Protein AF-A0A418IPG8-F1 (afdb_monomer)

pLDDT: mean 95.42, std 4.61, range [62.59, 98.31]

Organism: Staphylococcus xylosus (NCBI:txid1288)

Nearest PDB structures (foldseek):
  8uu4-assembly1_h  TM=6.021E-01  e=2.772E-01  Listeria innocua
  8rdw-assembly1_BQ  TM=5.382E-01  e=2.772E-01  Psychrobacter urativorans
  3dfe-assembly2_C  TM=5.120E-01  e=2.772E-01  Trichormus variabilis ATCC 29413
  4v7e-assembly1_BW  TM=6.961E-01  e=1.520E+00  Triticum aestivum
  6yef-assembly1_h  TM=5.427E-01  e=4.996E-01  Staphylococcus aureus subsp. aureus NCTC 8325

Sequence (64 aa):
MELVELMKQKVSDGEHQINVNSSELKRLDKLVNSGYLTNYDEVMSFNDGTYDVVFYPTERFKEL

Radius of gyration: 11.01 Å; Cα contacts (8 Å, |Δi|>4): 84; chains: 1; bounding box: 26×23×29 Å

Secondary structure (DSSP, 8-state):
--HHHHHHHHHHTT--EEEEEHHHHHHHHHHHHTTSEEEEEEEEE-TTSEEEEEEEE-GGGGG-

Solvent-accessible surface area (backbone atoms only — not comparable to full-atom values): 3702 Å² total; per-residue (Å²): 133,57,70,68,60,54,50,52,50,31,51,74,73,76,38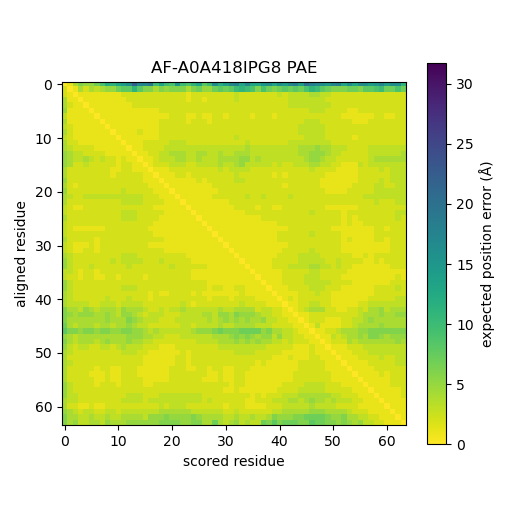,51,68,49,78,37,40,70,70,49,48,58,48,49,54,50,34,28,77,70,56,27,19,78,48,68,45,81,78,44,80,47,9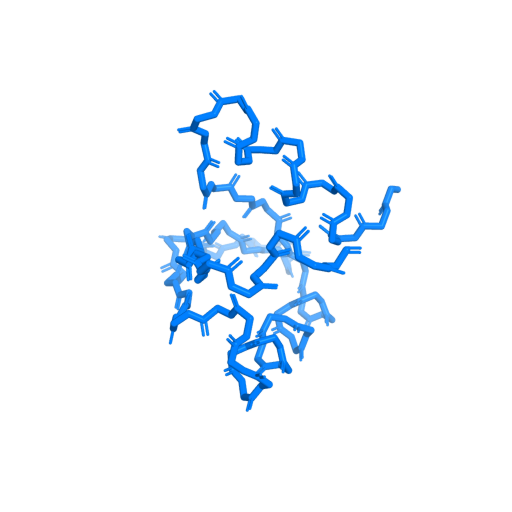8,85,56,37,30,36,30,40,52,41,74,36,83,59,40,78,76,112

Mean predicted aligned error: 2.41 Å

Foldseek 3Di:
DDPLVVCVVCVVVVHQKDKDAPVVVVVQVVCCVVQQWVHKDFPDADPVRITIIGTHGDPCSVVD

Structure (mmCIF, N/CA/C/O backbone):
data_AF-A0A418IPG8-F1
#
_entry.id   AF-A0A418IPG8-F1
#
loop_
_atom_site.group_PDB
_atom_site.id
_atom_site.type_symbol
_atom_site.label_atom_id
_atom_site.label_alt_id
_atom_site.label_comp_id
_atom_site.label_asym_id
_atom_site.label_entity_id
_atom_site.label_seq_id
_atom_site.pdbx_PDB_ins_code
_atom_site.Cartn_x
_atom_site.Cartn_y
_atom_site.Cartn_z
_atom_site.occupancy
_atom_site.B_iso_or_equiv
_atom_site.auth_seq_id
_atom_site.auth_comp_id
_atom_site.auth_asym_id
_atom_site.auth_atom_id
_atom_site.pdbx_PDB_model_num
ATOM 1 N N . MET A 1 1 ? 12.986 2.316 6.244 1.00 62.59 1 MET A N 1
ATOM 2 C CA . MET A 1 1 ? 11.687 2.711 6.824 1.00 62.59 1 MET A CA 1
ATOM 3 C C . MET A 1 1 ? 10.697 1.614 6.479 1.00 62.59 1 MET A C 1
ATOM 5 O O . MET A 1 1 ? 10.833 1.045 5.405 1.00 62.59 1 MET A O 1
ATOM 9 N N . GLU A 1 2 ? 9.800 1.236 7.383 1.00 90.06 2 GLU A N 1
ATOM 10 C CA . GLU A 1 2 ? 8.809 0.196 7.089 1.00 90.06 2 GLU A CA 1
ATOM 11 C C . GLU A 1 2 ? 7.698 0.759 6.186 1.00 90.06 2 GLU A C 1
ATOM 13 O O . GLU A 1 2 ? 7.275 1.893 6.392 1.00 90.06 2 GLU A O 1
ATOM 18 N N . LEU A 1 3 ? 7.220 -0.021 5.205 1.00 93.88 3 LEU A N 1
ATOM 19 C CA . LEU A 1 3 ? 6.191 0.394 4.235 1.00 93.88 3 LEU A CA 1
ATOM 20 C C . LEU A 1 3 ? 4.977 1.070 4.896 1.00 93.88 3 LEU A C 1
ATOM 22 O O . LEU A 1 3 ? 4.530 2.116 4.443 1.00 93.88 3 LEU A O 1
ATOM 26 N N . VAL A 1 4 ? 4.461 0.485 5.981 1.00 95.06 4 VAL A N 1
ATOM 27 C CA . VAL A 1 4 ? 3.273 0.998 6.682 1.00 95.06 4 VAL A CA 1
ATOM 28 C C . VAL A 1 4 ? 3.541 2.365 7.312 1.00 95.06 4 VAL A C 1
ATOM 30 O O . VAL A 1 4 ? 2.702 3.252 7.207 1.00 95.06 4 VAL A O 1
ATOM 33 N N . GLU A 1 5 ? 4.719 2.570 7.901 1.00 95.31 5 GLU A N 1
ATOM 34 C CA . GLU A 1 5 ? 5.101 3.861 8.485 1.00 95.31 5 GLU A CA 1
ATOM 35 C C . GLU A 1 5 ? 5.237 4.946 7.410 1.00 95.31 5 GLU A C 1
ATOM 37 O O . GLU A 1 5 ? 4.743 6.058 7.590 1.00 95.31 5 GLU A O 1
ATOM 42 N N . LEU A 1 6 ? 5.808 4.606 6.248 1.00 95.44 6 LEU A N 1
ATOM 43 C CA . LEU A 1 6 ? 5.855 5.517 5.101 1.00 95.44 6 LEU A CA 1
ATOM 44 C C . LEU A 1 6 ? 4.444 5.882 4.614 1.00 95.44 6 LEU A C 1
ATOM 46 O O . LEU A 1 6 ? 4.156 7.050 4.363 1.00 95.44 6 LEU A O 1
ATOM 50 N N . MET A 1 7 ? 3.551 4.897 4.503 1.00 96.69 7 MET A N 1
ATOM 51 C CA . MET A 1 7 ? 2.163 5.127 4.096 1.00 96.69 7 MET A CA 1
ATOM 52 C C . MET A 1 7 ? 1.413 6.020 5.090 1.00 96.69 7 MET A C 1
ATOM 54 O O . MET A 1 7 ? 0.707 6.930 4.665 1.00 96.69 7 MET A O 1
ATOM 58 N N . LYS A 1 8 ? 1.580 5.806 6.402 1.00 96.12 8 LYS A N 1
ATOM 59 C CA . LYS A 1 8 ? 0.990 6.672 7.438 1.00 96.12 8 LYS A CA 1
ATOM 60 C C . LYS A 1 8 ? 1.489 8.103 7.329 1.00 96.12 8 LYS A C 1
ATOM 62 O O . LYS A 1 8 ? 0.685 9.028 7.421 1.00 96.12 8 LYS A O 1
ATOM 67 N N . GLN A 1 9 ? 2.794 8.277 7.117 1.00 95.62 9 GLN A N 1
ATOM 68 C CA . GLN A 1 9 ? 3.373 9.596 6.910 1.00 95.62 9 GLN A CA 1
ATOM 69 C C . GLN A 1 9 ? 2.726 10.280 5.700 1.00 95.62 9 GLN A C 1
ATOM 71 O O . GLN A 1 9 ? 2.213 11.384 5.837 1.00 95.62 9 GLN A O 1
ATOM 76 N N . LYS A 1 10 ? 2.651 9.594 4.553 1.00 95.94 10 LYS A N 1
ATOM 77 C CA . LYS A 1 10 ? 2.011 10.128 3.343 1.00 95.94 10 LYS A CA 1
ATOM 78 C C . LYS A 1 10 ? 0.556 10.527 3.579 1.00 95.94 10 LYS A C 1
ATOM 80 O O . LYS A 1 10 ? 0.190 11.654 3.263 1.00 95.94 10 LYS A O 1
ATOM 85 N N . VAL A 1 11 ? -0.235 9.665 4.222 1.00 95.56 11 VAL A N 1
ATOM 86 C CA . VAL A 1 11 ? -1.633 9.972 4.576 1.00 95.56 11 VAL A CA 1
ATOM 87 C C . VAL A 1 11 ? -1.719 11.209 5.472 1.00 95.56 11 VAL A C 1
ATOM 89 O O . VAL A 1 11 ? -2.579 12.061 5.254 1.00 95.56 11 VAL A O 1
ATOM 92 N N . SER A 1 12 ? -0.828 11.336 6.461 1.00 94.62 12 SER A N 1
ATOM 93 C CA . SER A 1 12 ? -0.761 12.518 7.331 1.00 94.62 12 SER A CA 1
ATOM 94 C C . SER A 1 12 ? -0.403 13.795 6.565 1.00 94.62 12 SER A C 1
ATOM 96 O O . SER A 1 12 ? -0.862 14.873 6.942 1.00 94.62 12 SER A O 1
ATOM 98 N N . ASP A 1 13 ? 0.384 13.673 5.498 1.00 95.25 13 ASP A N 1
ATOM 99 C CA . ASP A 1 13 ? 0.767 14.771 4.608 1.00 95.25 13 ASP A CA 1
ATOM 100 C C . ASP A 1 13 ? -0.313 15.067 3.539 1.00 95.25 13 ASP A C 1
ATOM 102 O O . ASP A 1 13 ? -0.180 16.011 2.761 1.00 95.25 13 ASP A O 1
ATOM 106 N N . GLY A 1 14 ? -1.408 14.293 3.504 1.00 95.00 14 GLY A N 1
ATOM 107 C CA . GLY A 1 14 ? -2.483 14.408 2.510 1.00 95.00 14 GLY A CA 1
ATOM 108 C C . GLY A 1 14 ? -2.158 13.763 1.157 1.00 95.00 14 GLY A C 1
ATOM 109 O O . GLY A 1 14 ? -2.880 13.974 0.180 1.00 95.00 14 GLY A O 1
ATOM 110 N N . GLU A 1 15 ? -1.085 12.979 1.093 1.00 94.75 15 GLU A N 1
ATOM 111 C CA . GLU A 1 15 ? -0.634 12.250 -0.086 1.00 94.75 15 GLU A CA 1
ATOM 112 C C . GLU A 1 15 ? -0.973 10.760 0.023 1.00 94.75 15 GLU A C 1
ATOM 114 O O . GLU A 1 15 ? -0.923 10.153 1.090 1.00 94.75 15 GLU A O 1
ATOM 119 N N . HIS A 1 16 ? -1.254 10.126 -1.111 1.00 95.69 16 HIS A N 1
ATOM 120 C CA . HIS A 1 16 ? -1.552 8.692 -1.167 1.00 95.69 16 HIS A CA 1
ATOM 121 C C . HIS A 1 16 ? -0.690 7.952 -2.187 1.00 95.69 16 HIS A C 1
ATOM 123 O O . HIS A 1 16 ? -1.063 6.883 -2.660 1.00 95.69 16 HIS A O 1
ATOM 129 N N . GLN A 1 17 ? 0.451 8.535 -2.548 1.00 97.06 17 GLN A N 1
ATOM 130 C CA . GLN A 1 17 ? 1.337 8.014 -3.576 1.00 97.06 17 GLN A CA 1
ATOM 131 C C . GLN A 1 17 ? 2.683 7.615 -2.976 1.00 97.06 17 GLN A C 1
ATOM 133 O O . GLN A 1 17 ? 3.275 8.367 -2.193 1.00 97.06 17 GLN A O 1
ATOM 138 N N . ILE A 1 18 ? 3.155 6.420 -3.325 1.00 96.75 18 ILE A N 1
ATOM 139 C CA . ILE A 1 18 ? 4.436 5.874 -2.871 1.00 96.75 18 ILE A CA 1
ATOM 140 C C . ILE A 1 18 ? 5.124 5.101 -3.992 1.00 96.75 18 ILE A C 1
ATOM 142 O O . ILE A 1 18 ? 4.480 4.439 -4.798 1.00 96.75 18 ILE A O 1
ATOM 146 N 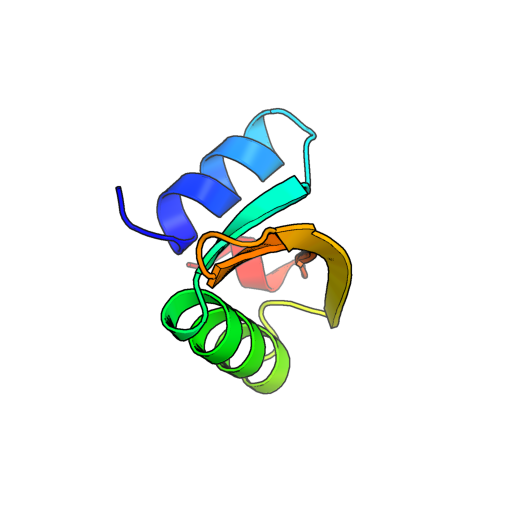N . ASN A 1 19 ? 6.455 5.127 -3.978 1.00 96.75 19 ASN A N 1
ATOM 147 C CA . ASN A 1 19 ? 7.262 4.206 -4.762 1.00 96.75 19 ASN A CA 1
ATOM 148 C C . ASN A 1 19 ? 7.499 2.928 -3.948 1.00 96.75 19 ASN A C 1
ATOM 150 O O . ASN A 1 19 ? 7.901 2.998 -2.784 1.00 96.75 19 ASN A O 1
ATOM 154 N N . VAL A 1 20 ? 7.228 1.776 -4.553 1.00 96.62 20 VAL A N 1
ATOM 155 C CA . VAL A 1 20 ? 7.331 0.454 -3.928 1.00 96.62 20 VAL A CA 1
ATOM 156 C C . VAL A 1 20 ? 8.069 -0.514 -4.834 1.00 96.62 20 VAL A C 1
ATOM 158 O O . VAL A 1 20 ? 8.012 -0.412 -6.054 1.00 96.62 20 VAL A O 1
ATOM 161 N N . ASN A 1 21 ? 8.740 -1.502 -4.260 1.00 96.69 21 ASN A N 1
ATOM 162 C CA . ASN A 1 21 ? 9.286 -2.626 -5.019 1.00 96.69 21 ASN A CA 1
ATOM 163 C C . ASN A 1 21 ? 8.295 -3.805 -5.101 1.00 96.69 21 ASN A C 1
ATOM 165 O O . ASN A 1 21 ? 7.236 -3.828 -4.473 1.00 96.69 21 ASN A O 1
ATOM 169 N N . SER A 1 22 ? 8.681 -4.854 -5.831 1.00 94.06 22 SER A N 1
ATOM 170 C CA . SER A 1 22 ? 7.858 -6.063 -6.017 1.00 94.06 22 SER A CA 1
ATOM 171 C C . SER A 1 22 ? 7.480 -6.796 -4.712 1.00 94.06 22 SER A C 1
ATOM 173 O O . SER A 1 22 ? 6.459 -7.481 -4.655 1.00 94.06 22 SER A O 1
ATOM 175 N N . SER A 1 23 ? 8.301 -6.709 -3.658 1.00 95.62 23 SER A N 1
ATOM 176 C CA . SER A 1 23 ? 7.988 -7.299 -2.345 1.00 95.62 23 SER A CA 1
ATOM 177 C C . SER A 1 23 ? 6.940 -6.471 -1.599 1.00 95.62 23 SER A C 1
ATOM 179 O O . SER A 1 23 ? 6.051 -7.013 -0.9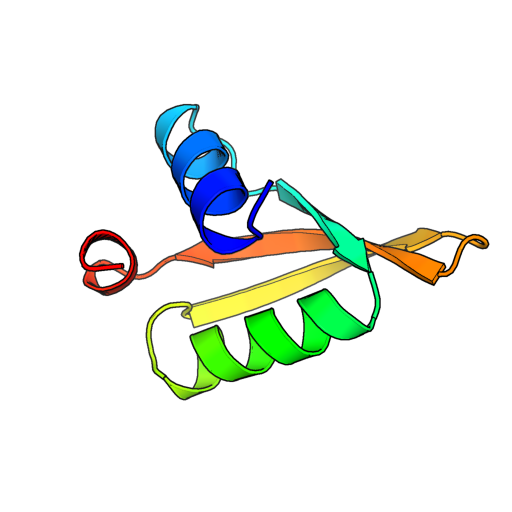41 1.00 95.62 23 SER A O 1
ATOM 181 N N . GLU A 1 24 ? 7.024 -5.151 -1.729 1.00 97.25 24 GLU A N 1
ATOM 182 C CA . GLU A 1 24 ? 6.088 -4.203 -1.134 1.00 97.25 24 GLU A CA 1
ATOM 183 C C . GLU A 1 24 ? 4.728 -4.220 -1.838 1.00 97.25 24 GLU A C 1
ATOM 185 O O . GLU A 1 24 ? 3.719 -4.180 -1.139 1.00 97.25 24 GLU A O 1
ATOM 190 N N . LEU A 1 25 ? 4.669 -4.437 -3.159 1.00 95.50 25 LEU A N 1
ATOM 191 C CA . LEU A 1 25 ? 3.409 -4.714 -3.872 1.00 95.50 25 LEU A CA 1
ATOM 192 C C . LEU A 1 25 ? 2.647 -5.893 -3.248 1.00 95.50 25 LEU A C 1
ATOM 194 O O . LEU A 1 25 ? 1.492 -5.757 -2.855 1.00 95.50 25 LEU A O 1
ATOM 198 N N . LYS A 1 26 ? 3.329 -7.021 -2.998 1.00 96.38 26 LYS A N 1
ATOM 199 C CA . LYS A 1 26 ? 2.720 -8.178 -2.308 1.00 96.38 26 LYS A CA 1
ATOM 200 C C . LYS A 1 26 ? 2.238 -7.842 -0.899 1.00 96.38 26 LYS A C 1
ATOM 202 O O . LYS A 1 26 ? 1.394 -8.541 -0.336 1.00 96.38 26 LYS A O 1
ATOM 207 N N . ARG A 1 27 ? 2.832 -6.831 -0.265 1.00 96.69 27 ARG A N 1
ATOM 208 C CA . ARG A 1 27 ? 2.401 -6.350 1.047 1.00 96.69 27 ARG A CA 1
ATOM 209 C C . ARG A 1 27 ? 1.165 -5.457 0.917 1.00 96.69 27 ARG A C 1
ATOM 211 O O . ARG A 1 27 ? 0.275 -5.603 1.751 1.00 96.69 27 ARG A O 1
ATOM 218 N N . LEU A 1 28 ? 1.058 -4.638 -0.129 1.00 97.56 28 LEU A N 1
ATOM 219 C CA . LEU A 1 28 ? -0.167 -3.903 -0.463 1.00 97.56 28 LEU A CA 1
ATOM 220 C C . LEU A 1 28 ? -1.330 -4.858 -0.751 1.00 97.56 28 LEU A C 1
ATOM 222 O O . LEU A 1 28 ? -2.392 -4.685 -0.160 1.00 97.56 28 LEU A O 1
ATOM 226 N N . ASP A 1 29 ? -1.107 -5.939 -1.505 1.00 97.69 29 ASP A N 1
ATOM 227 C CA . ASP A 1 29 ? -2.115 -6.992 -1.719 1.00 97.69 29 ASP A CA 1
ATOM 228 C C . ASP A 1 29 ? -2.650 -7.562 -0.401 1.00 97.69 29 ASP A C 1
ATOM 230 O O . ASP A 1 29 ? -3.849 -7.789 -0.229 1.00 97.69 29 ASP A O 1
ATOM 234 N N . LYS A 1 30 ? -1.766 -7.802 0.574 1.00 97.62 30 LYS A N 1
ATOM 235 C CA . LYS A 1 30 ? -2.180 -8.277 1.903 1.00 97.62 30 LYS A CA 1
ATOM 236 C C . LYS A 1 30 ? -3.002 -7.233 2.649 1.00 97.62 30 LYS A C 1
ATOM 238 O O . LYS A 1 30 ? -3.936 -7.611 3.354 1.00 97.62 30 LYS A O 1
ATOM 243 N N . LEU A 1 31 ? -2.666 -5.951 2.516 1.00 97.75 31 LEU A N 1
ATOM 244 C CA . LEU A 1 31 ? -3.411 -4.862 3.145 1.00 97.75 31 LEU A CA 1
ATOM 245 C C . LEU A 1 31 ? -4.794 -4.684 2.503 1.00 97.75 31 LEU A C 1
ATOM 247 O O . LEU A 1 31 ? -5.757 -4.471 3.238 1.00 97.75 31 LEU A O 1
ATOM 251 N N . VAL A 1 32 ? -4.910 -4.860 1.182 1.00 98.06 32 VAL A N 1
ATOM 252 C CA . VAL A 1 32 ? -6.197 -4.908 0.468 1.00 98.06 32 VAL A CA 1
ATOM 253 C C . VAL A 1 32 ? -7.034 -6.089 0.962 1.00 98.06 32 VAL A C 1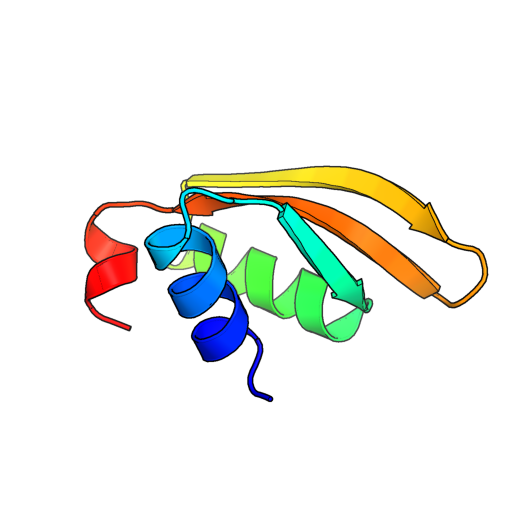
ATOM 255 O O . VAL A 1 32 ? -8.134 -5.904 1.476 1.00 98.06 32 VAL A O 1
ATOM 258 N N . ASN A 1 33 ? -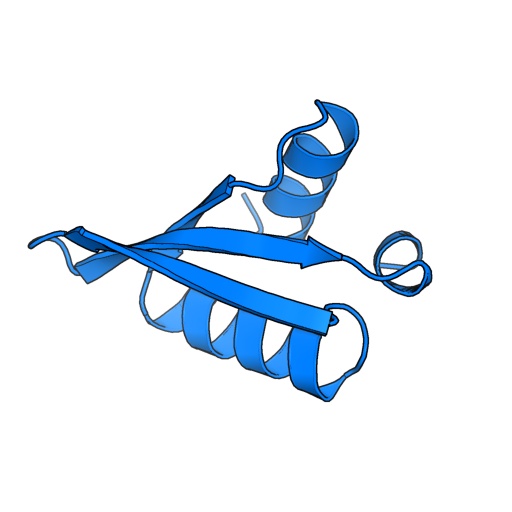6.480 -7.304 0.930 1.00 97.81 33 ASN A N 1
ATOM 259 C CA . ASN A 1 33 ? -7.187 -8.514 1.370 1.00 97.81 33 ASN A CA 1
ATOM 260 C C . ASN A 1 33 ? -7.583 -8.492 2.855 1.00 97.81 33 ASN A C 1
ATOM 262 O O . ASN A 1 33 ? -8.574 -9.103 3.247 1.00 97.81 33 ASN A O 1
ATOM 266 N N . SER A 1 34 ? -6.819 -7.789 3.692 1.00 97.19 34 SER A N 1
ATOM 267 C CA . SER A 1 34 ? -7.127 -7.636 5.118 1.00 97.19 34 SER A CA 1
ATOM 268 C C . SER A 1 34 ? -8.134 -6.516 5.399 1.00 97.19 34 SER A C 1
ATOM 270 O O . SER A 1 34 ? -8.540 -6.356 6.551 1.00 97.19 34 SER A O 1
ATOM 272 N N . GLY A 1 35 ? -8.538 -5.744 4.382 1.00 97.62 35 GLY A N 1
ATOM 273 C CA . GLY A 1 35 ? -9.479 -4.631 4.504 1.00 97.62 35 GLY A CA 1
ATOM 274 C C . GLY A 1 35 ? -8.876 -3.359 5.099 1.00 97.62 35 GLY A C 1
ATOM 275 O O . GLY A 1 35 ? -9.617 -2.520 5.598 1.00 97.62 35 GLY A O 1
ATOM 276 N N . TYR A 1 36 ? -7.547 -3.222 5.093 1.00 98.12 36 TYR A N 1
ATOM 277 C CA . TYR A 1 36 ? -6.874 -1.978 5.474 1.00 98.12 36 TYR A CA 1
ATOM 278 C C . TYR A 1 36 ? -6.835 -0.989 4.307 1.00 98.12 36 TYR A C 1
ATOM 280 O O . TYR A 1 36 ? -6.979 0.212 4.522 1.00 98.12 36 TYR A O 1
ATOM 288 N N . LEU A 1 37 ? -6.716 -1.487 3.077 1.00 98.25 37 LEU A N 1
ATOM 289 C CA . LEU A 1 37 ? -6.868 -0.708 1.849 1.00 98.25 37 LEU A CA 1
ATOM 290 C C . LEU A 1 37 ? -8.113 -1.176 1.095 1.00 98.25 37 LEU A C 1
ATOM 292 O O . LEU A 1 37 ? -8.447 -2.358 1.130 1.00 98.25 37 LEU A O 1
ATOM 296 N N . THR A 1 38 ? -8.766 -0.265 0.380 1.00 97.94 38 THR A N 1
ATOM 297 C CA . THR A 1 38 ? -9.812 -0.627 -0.585 1.00 97.94 38 THR A CA 1
ATOM 298 C C . THR A 1 38 ? -9.183 -1.225 -1.842 1.00 97.94 38 THR A C 1
ATOM 300 O O . THR A 1 38 ? -9.630 -2.261 -2.322 1.00 97.94 38 THR A O 1
ATOM 303 N N . ASN A 1 39 ?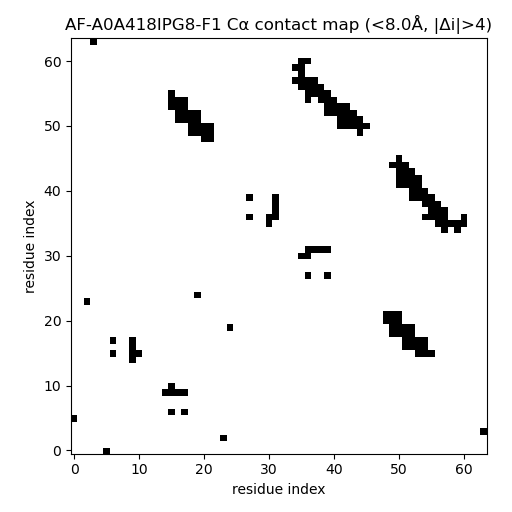 -8.146 -0.565 -2.368 1.00 98.06 39 ASN A N 1
ATOM 304 C CA . ASN A 1 39 ? -7.331 -1.012 -3.497 1.00 98.06 39 ASN A CA 1
ATOM 305 C C . ASN A 1 39 ? -6.004 -0.220 -3.535 1.00 98.06 39 ASN A C 1
ATOM 307 O O . ASN A 1 39 ? -5.787 0.678 -2.709 1.00 98.06 39 ASN A O 1
ATOM 311 N N . TYR A 1 40 ? -5.151 -0.509 -4.513 1.00 97.94 40 TYR A N 1
ATOM 312 C CA . TYR A 1 40 ? -4.113 0.390 -5.011 1.00 97.94 40 TYR A CA 1
ATOM 313 C C . TYR A 1 40 ? -4.051 0.315 -6.545 1.00 97.94 40 TYR A C 1
ATOM 315 O O . TYR A 1 40 ? -4.419 -0.706 -7.124 1.00 97.94 40 TYR A O 1
ATOM 323 N N . ASP A 1 41 ? -3.572 1.379 -7.182 1.00 97.75 41 ASP A N 1
ATOM 324 C CA . ASP A 1 41 ? -3.368 1.450 -8.628 1.00 97.75 41 ASP A CA 1
ATOM 325 C C . ASP A 1 41 ? -1.895 1.729 -8.937 1.00 97.75 41 ASP A C 1
ATOM 327 O O . ASP A 1 41 ? -1.284 2.632 -8.361 1.00 97.75 41 ASP A O 1
ATOM 331 N N . GLU A 1 42 ? -1.322 0.961 -9.862 1.00 96.31 42 GLU A N 1
ATOM 332 C CA . GLU A 1 42 ? 0.015 1.213 -10.400 1.00 96.31 42 GLU A CA 1
ATOM 333 C C . GLU A 1 42 ? -0.050 2.343 -11.433 1.00 96.31 42 GLU A C 1
ATOM 335 O O . GLU A 1 42 ? -0.694 2.221 -12.475 1.00 96.31 42 GLU A O 1
ATOM 340 N N . VAL A 1 43 ? 0.622 3.456 -11.143 1.00 95.81 43 VAL A N 1
ATOM 341 C CA . VAL A 1 43 ? 0.697 4.629 -12.026 1.00 95.81 43 VAL A CA 1
ATOM 342 C C . VAL A 1 43 ? 1.845 4.481 -13.019 1.00 95.81 43 VAL A C 1
ATOM 344 O O . VAL A 1 43 ? 1.726 4.874 -14.181 1.00 95.81 43 VAL A O 1
ATOM 347 N N . MET A 1 44 ? 2.972 3.928 -12.566 1.00 94.56 44 MET A N 1
ATOM 348 C CA . MET A 1 44 ? 4.177 3.785 -13.379 1.00 94.56 44 MET A CA 1
ATOM 349 C C . MET A 1 44 ? 5.023 2.607 -12.903 1.00 94.56 44 MET A C 1
ATOM 351 O O . MET A 1 44 ? 5.190 2.410 -11.705 1.00 94.56 44 MET A O 1
ATOM 355 N N 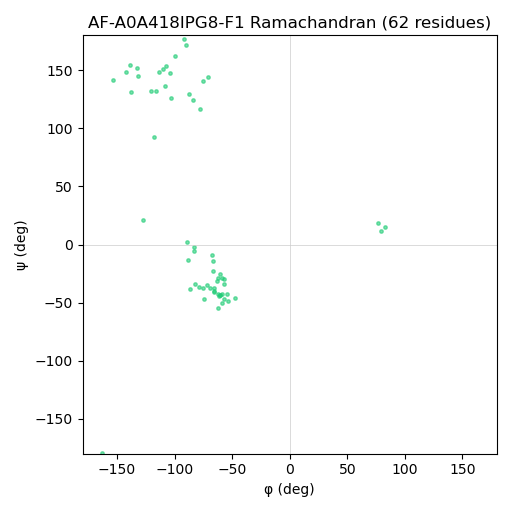. SER A 1 45 ? 5.615 1.865 -13.837 1.00 95.31 45 SER A N 1
ATOM 356 C CA . SER A 1 45 ? 6.651 0.868 -13.546 1.00 95.31 45 SER A CA 1
ATOM 357 C C . SER A 1 45 ? 8.003 1.381 -14.035 1.00 95.31 45 SER A C 1
ATOM 359 O O . SER A 1 45 ? 8.107 1.911 -15.145 1.00 95.31 45 SER A O 1
ATOM 361 N N . PHE A 1 46 ? 9.044 1.206 -13.228 1.00 94.38 46 PHE A N 1
ATOM 362 C CA . PHE A 1 46 ? 10.400 1.642 -13.542 1.00 94.38 46 PHE A CA 1
ATOM 363 C C . PHE A 1 46 ? 11.303 0.447 -13.874 1.00 94.38 46 PHE A C 1
ATOM 365 O O . PHE A 1 46 ? 11.111 -0.672 -13.398 1.00 94.38 46 PHE A O 1
ATOM 372 N N . ASN A 1 47 ? 12.341 0.690 -14.680 1.00 94.38 47 ASN A N 1
ATOM 373 C CA . ASN A 1 47 ? 13.291 -0.347 -15.110 1.00 94.38 47 ASN A CA 1
ATOM 374 C C . ASN A 1 47 ? 14.171 -0.898 -13.970 1.00 94.38 47 ASN A C 1
ATOM 376 O O . ASN A 1 47 ? 14.901 -1.865 -14.177 1.00 94.38 47 ASN A O 1
ATOM 380 N N . ASP A 1 48 ? 14.125 -0.287 -12.786 1.00 93.25 48 ASP A N 1
ATOM 381 C CA . ASP A 1 48 ? 14.820 -0.743 -11.580 1.00 93.25 48 ASP A CA 1
ATOM 382 C C . ASP A 1 48 ? 13.989 -1.728 -10.734 1.00 93.25 48 ASP A C 1
ATOM 384 O O . ASP A 1 48 ? 14.450 -2.187 -9.688 1.00 93.25 48 ASP A O 1
ATOM 388 N N . GLY A 1 49 ? 12.784 -2.090 -11.191 1.00 91.94 49 GLY A N 1
ATOM 389 C CA . GLY A 1 49 ? 11.892 -3.013 -10.488 1.00 91.94 49 GLY A CA 1
ATOM 390 C C . GLY A 1 49 ? 11.060 -2.359 -9.382 1.00 91.94 49 GLY A C 1
ATOM 391 O O . GLY A 1 49 ? 10.504 -3.078 -8.538 1.00 91.94 49 GLY A O 1
ATOM 392 N N . THR A 1 50 ? 10.985 -1.025 -9.380 1.00 96.38 50 THR A N 1
ATOM 393 C CA . THR A 1 50 ? 10.060 -0.249 -8.554 1.00 96.38 50 THR A CA 1
ATOM 394 C C . THR A 1 50 ? 8.827 0.202 -9.335 1.00 96.38 50 THR A C 1
ATOM 396 O O . THR A 1 50 ? 8.795 0.193 -10.568 1.00 96.38 50 THR A O 1
ATOM 399 N N . TYR A 1 51 ? 7.793 0.583 -8.595 1.00 97.00 51 TYR A N 1
ATOM 400 C CA . TYR A 1 51 ? 6.476 0.947 -9.089 1.00 97.00 51 TYR A CA 1
ATOM 401 C C . TYR A 1 51 ? 6.003 2.169 -8.323 1.00 97.00 51 TYR A C 1
ATOM 403 O O . TYR A 1 51 ? 6.072 2.197 -7.096 1.00 97.00 51 TYR A O 1
ATOM 411 N N . ASP A 1 52 ? 5.526 3.174 -9.039 1.00 97.38 52 ASP A N 1
ATOM 412 C CA . ASP A 1 52 ? 4.783 4.272 -8.445 1.00 97.38 52 ASP A CA 1
ATOM 413 C C . ASP A 1 52 ? 3.324 3.851 -8.310 1.00 97.38 52 ASP A C 1
ATOM 415 O O . ASP A 1 52 ? 2.709 3.439 -9.300 1.00 97.38 52 ASP A O 1
ATOM 419 N N . VAL A 1 53 ? 2.777 3.925 -7.102 1.00 97.75 53 VAL A N 1
ATOM 420 C CA . VAL A 1 53 ? 1.415 3.470 -6.822 1.00 97.75 53 VAL A CA 1
ATOM 421 C C . VAL A 1 53 ? 0.636 4.506 -6.039 1.00 97.75 53 VAL A C 1
ATOM 423 O O . VAL A 1 53 ? 1.178 5.164 -5.149 1.00 97.75 53 VAL A O 1
ATOM 426 N N . VAL A 1 54 ? -0.658 4.598 -6.329 1.00 98.31 54 VAL A N 1
ATOM 427 C CA . VAL A 1 54 ? -1.627 5.325 -5.507 1.00 98.31 54 VAL A CA 1
ATOM 428 C C . VAL A 1 54 ? -2.422 4.307 -4.703 1.00 98.31 54 VAL A C 1
ATOM 430 O O . VAL A 1 54 ? -2.986 3.376 -5.269 1.00 98.31 54 VAL A O 1
ATOM 433 N N . PHE A 1 55 ? -2.468 4.457 -3.382 1.00 98.00 55 PHE A N 1
ATOM 434 C CA . PHE A 1 55 ? -3.197 3.549 -2.494 1.00 98.00 55 PHE A CA 1
ATOM 435 C C . PHE A 1 55 ? -4.433 4.220 -1.891 1.00 98.00 55 PHE A C 1
ATOM 437 O O . PHE A 1 55 ? -4.463 5.425 -1.667 1.00 98.00 55 PHE A O 1
ATOM 444 N N . TYR A 1 56 ? -5.460 3.429 -1.583 1.00 97.81 56 TYR A N 1
ATOM 445 C CA . TYR A 1 56 ? -6.732 3.942 -1.070 1.00 97.81 56 TYR A CA 1
ATOM 446 C C . TYR A 1 56 ? -6.985 3.398 0.340 1.00 97.81 56 TYR A C 1
ATOM 448 O O . TYR A 1 56 ? -7.517 2.289 0.475 1.00 97.81 56 TYR A O 1
ATOM 456 N N . PRO A 1 57 ? -6.574 4.121 1.401 1.00 97.25 57 PRO A N 1
ATOM 457 C CA . PRO A 1 57 ? -6.725 3.649 2.770 1.00 97.25 57 PRO A CA 1
ATOM 458 C C . PRO A 1 57 ? -8.189 3.653 3.212 1.00 97.25 57 PRO A C 1
ATOM 460 O O . PRO A 1 57 ? -8.972 4.532 2.858 1.00 97.25 57 PRO A O 1
ATOM 463 N N . THR A 1 58 ? -8.552 2.659 4.017 1.00 97.00 58 THR A N 1
ATOM 464 C CA . THR A 1 58 ? -9.840 2.619 4.722 1.00 97.00 58 THR A CA 1
ATOM 465 C C . THR A 1 58 ? -9.719 3.285 6.092 1.00 97.00 58 THR A C 1
ATOM 467 O O . THR A 1 58 ? -8.619 3.541 6.579 1.00 97.00 58 THR A O 1
ATOM 470 N N . GLU A 1 59 ? -10.841 3.476 6.786 1.00 95.62 59 GLU A N 1
ATOM 471 C CA . GLU A 1 59 ? -10.825 3.908 8.191 1.00 95.62 59 GLU A CA 1
ATOM 472 C C . GLU A 1 59 ? -10.018 2.962 9.093 1.00 95.62 59 GLU A C 1
ATOM 474 O O . GLU A 1 59 ? -9.309 3.417 9.989 1.00 95.62 59 GLU A O 1
ATOM 479 N N . ARG A 1 60 ? -10.038 1.656 8.799 1.00 95.81 60 ARG A N 1
ATOM 480 C CA . ARG A 1 60 ? -9.298 0.635 9.549 1.00 95.81 60 ARG A CA 1
ATOM 481 C C . ARG A 1 60 ? -7.781 0.775 9.401 1.00 95.81 60 ARG A C 1
ATOM 483 O O . ARG A 1 60 ? -7.038 0.319 10.262 1.00 95.81 60 ARG A O 1
ATOM 490 N N . PHE A 1 61 ? -7.296 1.418 8.335 1.00 95.44 61 PHE A N 1
ATOM 491 C CA . PHE A 1 61 ? -5.864 1.679 8.146 1.00 95.44 61 PHE A CA 1
A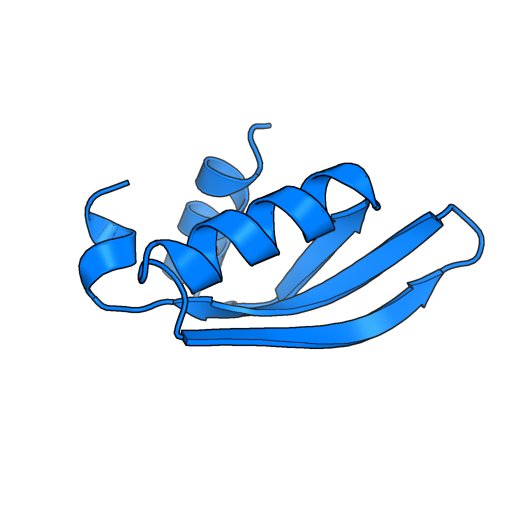TOM 492 C C . PHE A 1 61 ? -5.253 2.464 9.317 1.00 95.44 61 PHE A C 1
ATOM 494 O O . PHE A 1 61 ? -4.086 2.268 9.637 1.00 95.44 61 PHE A O 1
ATOM 501 N N . LYS A 1 62 ? -6.054 3.300 9.993 1.00 90.62 62 LYS A N 1
ATOM 502 C CA . LYS A 1 62 ? -5.641 4.104 11.155 1.00 90.62 62 LYS A CA 1
ATOM 503 C C . LYS A 1 62 ? -5.303 3.263 12.396 1.00 90.62 62 LYS A C 1
ATOM 505 O O . LYS A 1 62 ? -4.747 3.803 13.345 1.00 90.62 62 LYS A O 1
ATOM 510 N N . GLU A 1 63 ? -5.672 1.980 12.408 1.00 91.88 63 GLU A N 1
ATOM 511 C CA . GLU A 1 63 ? -5.408 1.040 13.508 1.00 91.88 63 GLU A CA 1
ATOM 512 C C . GLU A 1 63 ? -4.051 0.327 13.388 1.00 91.88 63 GLU A C 1
ATOM 514 O O . GLU A 1 63 ? -3.632 -0.339 14.337 1.00 91.88 63 GLU A O 1
ATOM 519 N N . LEU A 1 64 ? -3.400 0.410 12.220 1.00 88.25 64 LEU A N 1
ATOM 520 C CA . LEU A 1 64 ? -2.036 -0.088 12.018 1.00 88.25 64 LEU A CA 1
ATOM 521 C C . LEU A 1 64 ? -1.027 0.831 12.694 1.00 88.25 64 LEU A C 1
ATOM 523 O O . LEU A 1 64 ? 0.105 0.366 12.951 1.00 88.25 64 LEU A O 1
#